Protein AF-A0A350CFJ7-F1 (afdb_monomer)

Radius of gyration: 23.74 Å; Cα contacts (8 Å, |Δi|>4): 50; chains: 1; bounding box: 62×41×51 Å

Nearest PDB structures (foldseek):
  2ect-assembly1_A  TM=4.032E-01  e=6.863E-01  Mus musculus
  5lg7-assembly1_A  TM=3.184E-01  e=4.888E+00  Homo sapiens

Sequence (81 aa):
MVSGKEFGSGKTSQQGKRNANCSFCRKNYREVGPLVEGPEDVYICGECIELCQSILDQERRRRGASKKLFNRVPTPREIVR

pLDDT: mean 77.92, std 18.27, range [35.88, 96.62]

Secondary structure (DSSP, 8-state):
--------------TT----B-TTT--BHHHH--EEE-GGG-EEEHHHHHHHHHHHHHHHHHH-S---S-SSPPPHHHH--

Solvent-accessible surface area (backbone atoms only — not comparable to full-atom values): 5497 Å² total; per-residue (Å²): 141,81,79,87,80,84,86,75,88,81,87,79,94,74,87,88,67,76,82,64,34,20,74,83,80,63,48,41,46,89,79,64,43,70,64,50,80,50,79,92,88,38,33,43,33,57,71,58,52,54,52,52,50,51,53,53,51,52,49,47,61,74,68,39,77,77,71,68,91,52,97,64,82,75,53,75,78,71,71,77,110

Mean predicted aligned error: 13.83 Å

Structure (mmCIF, N/CA/C/O backbone):
data_AF-A0A350CFJ7-F1
#
_entry.id   AF-A0A350CFJ7-F1
#
loop_
_atom_site.group_PDB
_atom_site.id
_atom_site.type_symbol
_atom_site.label_atom_id
_atom_site.label_alt_id
_atom_site.label_comp_id
_atom_site.label_asym_id
_atom_site.label_entity_id
_atom_site.label_seq_id
_atom_site.pdbx_PDB_ins_code
_atom_site.Cartn_x
_atom_site.Cartn_y
_atom_site.Cartn_z
_atom_site.occupancy
_atom_site.B_iso_or_equiv
_atom_site.auth_seq_id
_atom_site.auth_comp_id
_atom_site.auth_asym_id
_atom_site.auth_atom_id
_atom_site.pdbx_PDB_model_num
ATOM 1 N N . MET A 1 1 ? 15.890 34.535 -9.554 1.00 46.31 1 MET A N 1
ATOM 2 C CA . MET A 1 1 ? 15.674 33.117 -9.200 1.00 46.31 1 MET A CA 1
ATOM 3 C C . MET A 1 1 ? 15.135 32.425 -10.440 1.00 46.31 1 MET A C 1
ATOM 5 O O . MET A 1 1 ? 13.975 32.625 -10.762 1.00 46.31 1 MET A O 1
ATOM 9 N N . VAL A 1 2 ? 15.984 31.731 -11.202 1.00 39.34 2 VAL A N 1
ATOM 10 C CA . VAL A 1 2 ? 15.557 30.985 -12.395 1.00 39.34 2 VAL A CA 1
ATOM 11 C C . VAL A 1 2 ? 16.211 29.604 -12.390 1.00 39.34 2 VAL A C 1
ATOM 13 O O . VAL A 1 2 ? 17.430 29.488 -12.350 1.00 39.34 2 VAL A O 1
ATOM 16 N N . SER A 1 3 ? 15.325 28.610 -12.354 1.00 47.69 3 SER A N 1
ATOM 17 C CA . SER A 1 3 ? 15.419 27.228 -12.826 1.00 47.69 3 SER A CA 1
ATOM 18 C C . SER A 1 3 ? 16.631 26.379 -12.430 1.00 47.69 3 SER A C 1
ATOM 20 O O . SER A 1 3 ? 17.730 26.507 -12.966 1.00 47.69 3 SER A O 1
ATOM 22 N N . GLY A 1 4 ? 16.353 25.423 -11.535 1.00 48.69 4 GLY A N 1
ATOM 23 C CA . GLY A 1 4 ? 17.201 24.277 -11.231 1.00 48.69 4 GLY A CA 1
ATOM 24 C C . GLY A 1 4 ? 17.526 23.470 -12.488 1.00 48.69 4 GLY A C 1
ATOM 25 O O . GLY A 1 4 ? 16.679 23.221 -13.344 1.00 48.69 4 GLY A O 1
ATOM 26 N N . LYS A 1 5 ? 18.806 23.134 -12.604 1.00 49.78 5 LYS A N 1
ATOM 27 C CA . LYS A 1 5 ? 19.450 22.506 -13.749 1.00 49.78 5 LYS A CA 1
ATOM 28 C C . LYS A 1 5 ? 19.292 20.989 -13.625 1.00 49.78 5 LYS A C 1
ATOM 30 O O . LYS A 1 5 ? 20.046 20.359 -12.892 1.00 49.78 5 LYS A O 1
ATOM 35 N N . GLU A 1 6 ? 18.313 20.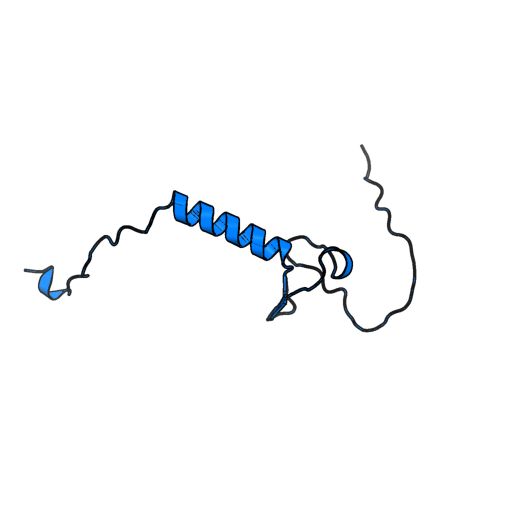426 -14.327 1.00 54.34 6 GLU A N 1
ATOM 36 C CA . GLU A 1 6 ? 18.140 18.976 -14.456 1.00 54.34 6 GLU A CA 1
ATOM 37 C C . GLU A 1 6 ? 19.342 18.381 -15.208 1.00 54.34 6 GLU A C 1
ATOM 39 O O . GLU A 1 6 ? 19.645 18.761 -16.343 1.00 54.34 6 GLU A O 1
ATOM 44 N N . PHE A 1 7 ? 20.055 17.462 -14.558 1.00 44.94 7 PHE A N 1
ATOM 45 C CA . PHE A 1 7 ? 21.181 16.733 -15.133 1.00 44.94 7 PHE A CA 1
ATOM 46 C C . PHE A 1 7 ? 20.668 15.391 -15.669 1.00 44.94 7 PHE A C 1
ATOM 48 O O . PHE A 1 7 ? 20.400 14.472 -14.902 1.00 44.94 7 PHE A O 1
ATOM 55 N N . GLY A 1 8 ? 20.513 15.275 -16.989 1.00 42.38 8 GLY A N 1
ATOM 56 C CA . GLY A 1 8 ? 20.069 14.047 -17.653 1.00 42.38 8 GLY A CA 1
ATOM 57 C C . GLY A 1 8 ? 20.944 13.715 -18.856 1.00 42.38 8 GLY A C 1
ATOM 58 O O . GLY A 1 8 ? 20.658 14.138 -19.973 1.00 42.38 8 GLY A O 1
ATOM 59 N N . SER A 1 9 ? 22.029 12.976 -18.610 1.00 40.62 9 SER A N 1
ATOM 60 C CA . SER A 1 9 ? 22.943 12.441 -19.625 1.00 40.62 9 SER A CA 1
ATOM 61 C C . SER A 1 9 ? 22.228 11.535 -20.634 1.00 40.62 9 SER A C 1
ATOM 63 O O . SER A 1 9 ? 21.358 10.740 -20.283 1.00 40.62 9 SER A O 1
ATOM 65 N N . GLY A 1 10 ? 22.617 11.661 -21.903 1.00 40.62 10 GLY A N 1
ATOM 66 C CA . GLY A 1 10 ? 21.966 11.018 -23.040 1.00 40.62 10 GLY A CA 1
ATOM 67 C C . GLY A 1 10 ? 22.291 9.536 -23.298 1.00 40.62 10 GLY A C 1
ATOM 68 O O . GLY A 1 10 ? 23.304 9.005 -22.859 1.00 40.62 10 GLY A O 1
ATOM 69 N N . LYS A 1 11 ? 21.406 8.964 -24.133 1.00 50.41 11 LYS A N 1
ATOM 70 C CA . LYS A 1 11 ? 21.532 7.867 -25.121 1.00 50.41 11 LYS A CA 1
ATOM 71 C C . LYS A 1 11 ? 22.028 6.479 -24.666 1.00 50.41 11 LYS A C 1
ATOM 73 O O . LYS A 1 11 ? 23.222 6.255 -24.543 1.00 50.41 11 LYS A O 1
ATOM 78 N N . THR A 1 12 ? 21.124 5.488 -24.689 1.00 35.88 12 THR A N 1
ATOM 79 C CA . THR A 1 12 ? 21.283 4.291 -25.547 1.00 35.88 12 THR A CA 1
ATOM 80 C C . THR A 1 12 ? 19.956 3.551 -25.744 1.00 35.88 12 THR A C 1
ATOM 82 O O . THR A 1 12 ? 19.117 3.505 -24.846 1.00 35.88 12 THR A O 1
ATOM 85 N N . SER A 1 13 ? 19.779 2.988 -26.938 1.00 49.28 13 SER A N 1
ATOM 86 C CA . SER A 1 13 ? 18.666 2.136 -27.352 1.00 49.28 13 SER A CA 1
ATOM 87 C C . SER A 1 13 ? 18.414 0.981 -26.380 1.00 49.28 13 SER A C 1
ATOM 89 O O . SER A 1 13 ? 19.276 0.125 -26.208 1.00 49.28 13 SER A O 1
ATOM 91 N N . GLN A 1 14 ? 17.206 0.897 -25.823 1.00 55.06 14 GLN A N 1
ATOM 92 C CA . GLN A 1 14 ? 16.571 -0.384 -25.507 1.00 55.06 14 GLN A CA 1
ATOM 93 C C . GLN A 1 14 ? 15.050 -0.228 -25.563 1.00 55.06 14 GLN A C 1
ATOM 95 O O . GLN A 1 14 ? 14.381 0.314 -24.689 1.00 55.06 14 GLN A O 1
ATOM 100 N N . GLN A 1 15 ? 14.554 -0.658 -26.709 1.00 49.97 15 GLN A N 1
ATOM 101 C CA . GLN A 1 15 ? 13.181 -0.715 -27.161 1.00 49.97 15 GLN A CA 1
ATOM 102 C C . GLN A 1 15 ? 12.381 -1.674 -26.256 1.00 49.97 15 GLN A C 1
ATOM 104 O O . GLN A 1 15 ? 12.805 -2.804 -26.028 1.00 49.97 15 GLN A O 1
ATOM 109 N N . GLY A 1 16 ? 11.223 -1.239 -25.746 1.00 45.38 16 GLY A N 1
ATOM 110 C CA . GLY A 1 16 ? 10.137 -2.157 -25.364 1.00 45.38 16 GLY A CA 1
ATOM 111 C C . GLY A 1 16 ? 9.868 -2.429 -23.879 1.00 45.38 16 GLY A C 1
ATOM 112 O O . GLY A 1 16 ? 8.864 -3.068 -23.583 1.00 45.38 16 GLY A O 1
ATOM 113 N N . LYS A 1 17 ? 10.658 -1.915 -22.929 1.00 53.78 17 LYS A N 1
ATOM 114 C CA . LYS A 1 17 ? 10.262 -1.880 -21.506 1.00 53.78 17 LYS A CA 1
ATOM 115 C C . LYS A 1 17 ? 10.117 -0.434 -21.067 1.00 53.78 17 LYS A C 1
ATOM 117 O O . LYS A 1 17 ? 11.021 0.133 -20.466 1.00 53.78 17 LYS A O 1
ATOM 122 N N . ARG A 1 18 ? 8.976 0.155 -21.442 1.00 56.91 18 ARG A N 1
ATOM 123 C CA . ARG A 1 18 ? 8.380 1.345 -20.816 1.00 56.91 18 ARG A CA 1
ATOM 124 C C . ARG A 1 18 ? 8.850 1.441 -19.364 1.00 56.91 18 ARG A C 1
ATOM 126 O O . ARG A 1 18 ? 8.634 0.507 -18.602 1.00 56.91 18 ARG A O 1
ATOM 133 N N . ASN A 1 19 ? 9.586 2.500 -19.048 1.00 65.56 19 ASN A N 1
ATOM 134 C CA . ASN A 1 19 ? 10.279 2.699 -17.781 1.00 65.56 19 ASN A CA 1
ATOM 135 C C . ASN A 1 19 ? 9.313 2.489 -16.602 1.00 65.56 19 ASN A C 1
ATOM 137 O O . ASN A 1 19 ? 8.621 3.426 -16.214 1.00 65.56 19 ASN A O 1
ATOM 141 N N . ALA A 1 20 ? 9.252 1.270 -16.057 1.00 77.06 20 ALA A N 1
ATOM 142 C CA . ALA A 1 20 ? 8.429 0.957 -14.900 1.00 77.06 20 ALA A CA 1
ATOM 143 C C . ALA A 1 20 ? 9.010 1.729 -13.715 1.00 77.06 20 ALA A C 1
ATOM 145 O O . ALA A 1 20 ? 10.114 1.449 -13.233 1.00 77.06 20 ALA A O 1
ATOM 146 N N . ASN A 1 21 ? 8.301 2.780 -13.330 1.00 88.94 21 ASN A N 1
ATOM 147 C CA . ASN A 1 21 ? 8.648 3.670 -12.244 1.00 88.94 21 ASN A CA 1
ATOM 148 C C . ASN A 1 21 ? 7.615 3.508 -11.135 1.00 88.94 21 ASN A C 1
ATOM 150 O O . ASN A 1 21 ? 6.421 3.374 -11.388 1.00 88.94 21 ASN A O 1
ATOM 154 N N . CYS A 1 22 ? 8.080 3.506 -9.889 1.00 91.38 22 CYS A N 1
ATOM 155 C CA . CYS A 1 22 ? 7.183 3.435 -8.745 1.00 91.38 22 CYS A CA 1
ATOM 156 C C . CYS A 1 22 ? 6.257 4.659 -8.752 1.00 91.38 22 CYS A C 1
ATOM 158 O O . CYS A 1 22 ? 6.726 5.799 -8.780 1.00 91.38 22 CYS A O 1
ATOM 160 N N . SER A 1 23 ? 4.946 4.448 -8.678 1.00 91.44 23 SER A N 1
ATOM 161 C CA . SER A 1 23 ? 3.962 5.533 -8.707 1.00 91.44 23 SER A CA 1
ATOM 162 C C . SER A 1 23 ? 4.050 6.455 -7.478 1.00 91.44 23 SER A C 1
ATOM 164 O O . SER A 1 23 ? 3.615 7.603 -7.552 1.00 91.44 23 SER A O 1
ATOM 166 N N . PHE A 1 24 ? 4.663 5.990 -6.380 1.00 92.44 24 PHE A N 1
ATOM 167 C CA . PHE A 1 24 ? 4.803 6.725 -5.118 1.00 92.44 24 PHE A CA 1
ATOM 168 C C . PHE A 1 24 ? 6.089 7.554 -5.048 1.00 92.44 24 PHE A C 1
ATOM 170 O O . PHE A 1 24 ? 6.031 8.762 -4.840 1.00 92.44 24 PHE A O 1
ATOM 177 N N . CYS A 1 25 ? 7.255 6.929 -5.238 1.00 93.12 25 CYS A N 1
ATOM 178 C CA . CYS A 1 25 ? 8.550 7.613 -5.128 1.00 93.12 25 CYS A CA 1
ATOM 179 C C . CYS A 1 25 ? 9.132 8.074 -6.469 1.00 93.12 25 CYS A C 1
ATOM 181 O O . CYS A 1 25 ? 10.165 8.735 -6.478 1.00 93.12 25 CYS A O 1
ATOM 183 N N . ARG A 1 26 ? 8.502 7.711 -7.598 1.00 89.94 26 ARG A N 1
ATOM 184 C CA . ARG A 1 26 ? 8.930 8.020 -8.979 1.00 89.94 26 ARG A CA 1
ATOM 185 C C . ARG A 1 26 ? 10.307 7.481 -9.387 1.00 89.94 26 ARG A C 1
ATOM 187 O O . ARG A 1 26 ? 10.730 7.721 -10.514 1.00 89.94 26 ARG A O 1
ATOM 194 N N . LYS A 1 27 ? 10.961 6.697 -8.527 1.00 89.62 27 LYS A N 1
ATOM 195 C CA . LYS A 1 27 ? 12.225 6.010 -8.816 1.00 89.62 27 LYS A CA 1
ATOM 196 C C . LYS A 1 27 ? 12.017 4.844 -9.786 1.00 89.62 27 LYS A C 1
ATOM 198 O O . LYS A 1 27 ? 10.951 4.219 -9.814 1.00 89.62 27 LYS A O 1
ATOM 203 N N . ASN A 1 28 ? 13.045 4.542 -10.572 1.00 88.50 28 ASN A N 1
ATOM 204 C CA . ASN A 1 28 ? 13.030 3.451 -11.548 1.00 88.50 28 ASN A CA 1
ATOM 205 C C . ASN A 1 28 ? 13.544 2.122 -10.956 1.00 88.50 28 ASN A C 1
ATOM 207 O O . ASN A 1 28 ? 14.214 2.116 -9.927 1.00 88.50 28 ASN A O 1
ATOM 211 N N . TYR A 1 29 ? 13.288 1.001 -11.642 1.00 84.56 29 TYR A N 1
ATOM 212 C CA . TYR A 1 29 ? 13.709 -0.349 -11.220 1.00 84.56 29 TYR A CA 1
ATOM 213 C C . TYR A 1 29 ? 15.191 -0.467 -10.805 1.00 84.56 29 TYR A C 1
ATOM 215 O O . TYR A 1 29 ? 15.519 -1.235 -9.909 1.00 84.56 29 TYR A O 1
ATOM 223 N N . A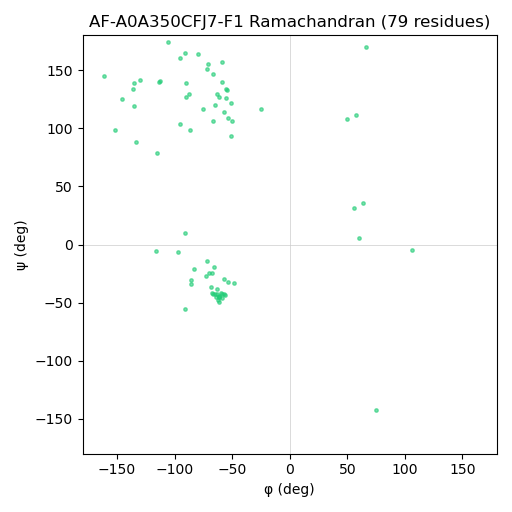RG A 1 30 ? 16.119 0.286 -11.414 1.00 86.50 30 ARG A N 1
ATOM 224 C CA . ARG A 1 30 ? 17.545 0.220 -11.036 1.00 86.50 30 ARG A CA 1
ATOM 225 C C . ARG A 1 30 ? 17.840 0.877 -9.689 1.00 86.50 30 ARG A C 1
ATOM 227 O O . ARG A 1 30 ? 18.818 0.508 -9.054 1.00 86.50 30 ARG A O 1
ATOM 234 N N . GLU A 1 31 ? 17.033 1.848 -9.278 1.00 86.44 31 GLU A N 1
ATOM 235 C CA . GLU A 1 31 ? 17.242 2.609 -8.042 1.00 86.44 31 GLU A CA 1
ATOM 236 C C . GLU A 1 31 ? 16.639 1.916 -6.818 1.00 86.44 31 GLU A C 1
ATOM 238 O O . GLU A 1 31 ? 17.183 2.024 -5.725 1.00 86.44 31 GLU A O 1
ATOM 243 N N . VAL A 1 32 ? 15.508 1.226 -6.994 1.00 86.94 32 VAL A N 1
ATOM 244 C CA . VAL A 1 32 ? 14.740 0.606 -5.894 1.00 86.94 32 VAL A CA 1
ATOM 245 C C . VAL A 1 32 ? 14.670 -0.915 -5.974 1.00 86.94 32 VAL A C 1
ATOM 247 O O . VAL A 1 32 ? 14.145 -1.552 -5.065 1.00 86.94 32 VAL A O 1
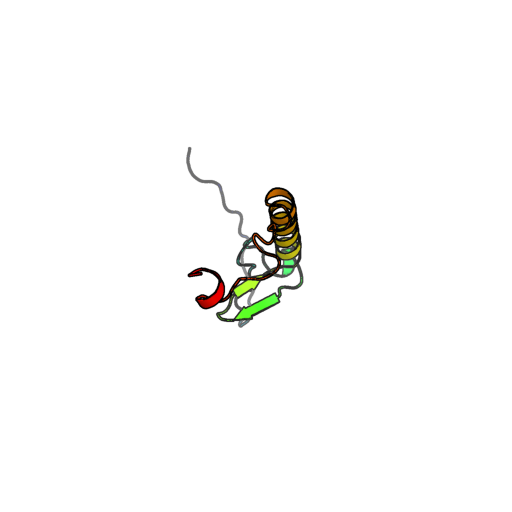ATOM 250 N N . GLY A 1 33 ? 15.197 -1.502 -7.049 1.00 85.94 33 GLY A N 1
ATOM 251 C CA . GLY A 1 33 ? 15.151 -2.935 -7.282 1.00 85.94 33 GLY A CA 1
ATOM 252 C C . GLY A 1 33 ? 13.758 -3.413 -7.715 1.00 85.94 33 GLY A C 1
ATOM 253 O O . GLY A 1 33 ? 13.088 -2.729 -8.496 1.00 85.94 33 GLY A O 1
ATOM 254 N N . PRO A 1 34 ? 13.322 -4.597 -7.245 1.00 85.62 34 PRO A N 1
ATOM 255 C CA . PRO A 1 34 ? 12.055 -5.202 -7.633 1.00 85.62 34 PRO A CA 1
ATOM 256 C C . PRO A 1 34 ? 10.850 -4.279 -7.419 1.00 85.62 34 PRO A C 1
ATOM 258 O O . PRO A 1 34 ? 10.673 -3.679 -6.357 1.00 85.62 34 PRO A O 1
ATOM 261 N N . LEU A 1 35 ? 10.000 -4.206 -8.440 1.00 90.00 35 LEU A N 1
ATOM 262 C CA . LEU A 1 35 ? 8.726 -3.495 -8.421 1.00 90.00 35 LEU A CA 1
ATOM 263 C C . LEU A 1 35 ? 7.596 -4.522 -8.504 1.00 90.00 35 LEU A C 1
ATOM 265 O O . LEU A 1 35 ? 7.697 -5.496 -9.247 1.00 90.00 35 LEU A O 1
ATOM 269 N N . VAL A 1 36 ? 6.525 -4.291 -7.752 1.00 90.81 36 VAL A N 1
ATOM 270 C CA . VAL A 1 36 ? 5.284 -5.065 -7.833 1.00 90.81 36 VAL A CA 1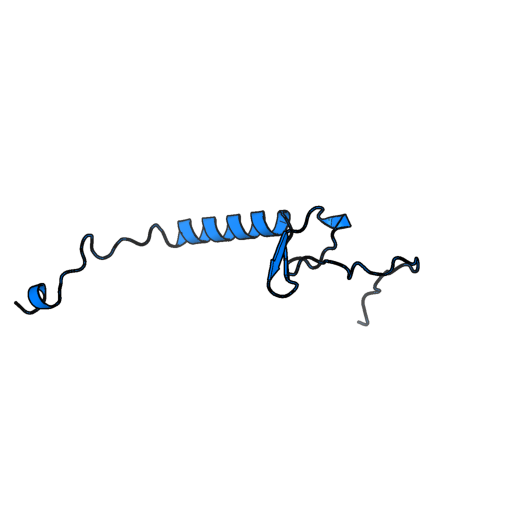
ATOM 271 C C . VAL A 1 36 ? 4.373 -4.400 -8.860 1.00 90.81 36 VAL A C 1
ATOM 273 O O . VAL A 1 36 ? 4.122 -3.196 -8.766 1.00 90.81 36 VAL A O 1
ATOM 276 N N . GLU A 1 37 ? 3.895 -5.180 -9.830 1.00 90.50 37 GLU A N 1
ATOM 277 C CA . GLU A 1 37 ? 2.956 -4.735 -10.865 1.00 90.50 37 GLU A CA 1
ATOM 278 C C . GLU A 1 37 ? 1.513 -4.885 -10.365 1.00 90.50 37 GLU A C 1
ATOM 280 O O . GLU A 1 37 ? 1.120 -5.939 -9.860 1.00 90.50 37 GLU A O 1
ATOM 285 N N . GLY A 1 38 ? 0.728 -3.818 -10.486 1.00 88.00 38 GLY A N 1
ATOM 286 C CA . GLY A 1 38 ? -0.700 -3.793 -10.197 1.00 88.00 38 GLY A CA 1
ATOM 287 C C . GLY A 1 38 ? -1.552 -3.759 -11.470 1.00 88.00 38 GLY A C 1
ATOM 288 O O . GLY A 1 38 ? -1.025 -3.623 -12.578 1.00 88.00 38 GLY A O 1
ATOM 289 N N . PRO A 1 39 ? -2.886 -3.854 -11.333 1.00 90.12 39 PRO A N 1
ATOM 290 C CA . PRO A 1 39 ? -3.788 -3.538 -12.435 1.00 90.12 39 PRO A CA 1
ATOM 291 C C . PRO A 1 39 ? -3.577 -2.085 -12.899 1.00 90.12 39 PRO A C 1
ATOM 293 O O . PRO A 1 39 ? -3.094 -1.247 -12.140 1.00 90.12 39 PRO A O 1
ATOM 296 N N . GLU A 1 40 ? -3.950 -1.793 -14.146 1.00 87.75 40 GLU A N 1
ATOM 297 C CA . GLU A 1 40 ? -3.903 -0.434 -14.721 1.00 87.75 40 GLU A CA 1
ATOM 298 C C . GLU A 1 40 ? -2.494 0.189 -14.842 1.00 87.75 40 GLU A C 1
ATOM 300 O O . GLU A 1 40 ? -2.328 1.394 -14.673 1.00 87.75 40 GLU A O 1
ATOM 305 N N . ASP A 1 41 ? -1.466 -0.616 -15.149 1.00 83.19 41 ASP A N 1
ATOM 306 C CA . ASP A 1 41 ? -0.073 -0.154 -15.325 1.00 83.19 41 ASP A CA 1
ATOM 307 C C . ASP A 1 41 ? 0.485 0.613 -14.093 1.00 83.19 41 ASP A C 1
ATOM 309 O O . ASP A 1 41 ? 1.324 1.511 -14.220 1.00 83.19 41 ASP A O 1
ATOM 313 N N . VAL A 1 42 ? 0.036 0.259 -12.882 1.00 89.69 42 VAL A N 1
ATOM 314 C CA . VAL A 1 42 ? 0.529 0.822 -11.611 1.00 89.69 42 VAL A CA 1
ATOM 315 C C . VAL A 1 42 ? 1.697 -0.009 -11.072 1.00 89.69 42 VAL A C 1
ATOM 317 O O . VAL A 1 42 ? 1.645 -1.236 -11.083 1.00 89.69 42 VAL A O 1
ATOM 320 N N . TYR A 1 43 ? 2.732 0.649 -10.536 1.00 91.38 43 TYR A N 1
ATOM 321 C CA . TYR A 1 43 ? 3.909 -0.021 -9.968 1.00 91.38 43 TYR A CA 1
ATOM 322 C C . TYR A 1 43 ? 4.243 0.515 -8.574 1.00 91.38 43 TYR A C 1
ATOM 324 O O . TYR A 1 43 ? 4.184 1.722 -8.326 1.00 91.38 43 TYR A O 1
ATOM 332 N N . ILE A 1 44 ? 4.668 -0.364 -7.666 1.00 93.56 44 ILE A N 1
ATOM 333 C CA . ILE A 1 44 ? 5.102 0.008 -6.310 1.00 93.56 44 ILE A CA 1
ATOM 334 C C . ILE A 1 44 ? 6.397 -0.721 -5.922 1.00 93.56 44 ILE A C 1
ATOM 336 O O . ILE A 1 44 ? 6.564 -1.898 -6.228 1.00 93.56 44 ILE A O 1
ATOM 340 N N . CYS A 1 45 ? 7.336 -0.030 -5.268 1.00 94.62 45 CYS A N 1
ATOM 341 C CA . CYS A 1 45 ? 8.586 -0.62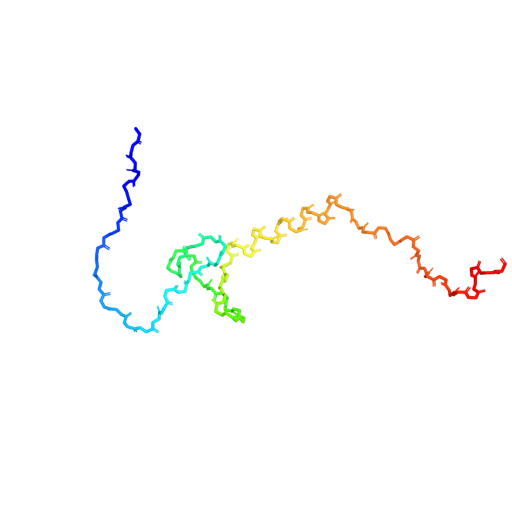9 -4.781 1.00 94.62 45 CYS A CA 1
ATOM 342 C C . CYS A 1 45 ? 8.498 -1.069 -3.312 1.00 94.62 45 CYS A C 1
ATOM 344 O O . CYS A 1 45 ? 7.666 -0.562 -2.558 1.00 94.62 45 CYS A O 1
ATOM 346 N N . GLY A 1 46 ? 9.404 -1.962 -2.896 1.00 92.88 46 GLY A N 1
ATOM 347 C CA . GLY A 1 46 ? 9.474 -2.473 -1.518 1.00 92.88 46 GLY A CA 1
ATOM 348 C C . GLY A 1 46 ? 9.626 -1.381 -0.453 1.00 92.88 46 GLY A C 1
ATOM 349 O O . GLY A 1 46 ? 8.887 -1.380 0.524 1.00 92.88 46 GLY A O 1
ATOM 350 N N . GLU A 1 47 ? 10.489 -0.387 -0.690 1.00 94.19 47 GLU A N 1
ATOM 351 C CA . GLU A 1 47 ? 10.691 0.754 0.224 1.00 94.19 47 GLU A CA 1
ATOM 352 C C . GLU A 1 47 ? 9.377 1.519 0.481 1.00 94.19 47 GLU A C 1
ATOM 354 O O . GLU A 1 47 ? 9.048 1.861 1.618 1.00 94.19 47 GLU A O 1
ATOM 359 N N . CYS A 1 48 ? 8.582 1.754 -0.570 1.00 95.38 48 CYS A N 1
ATOM 360 C CA . CYS A 1 48 ? 7.282 2.408 -0.428 1.00 95.38 48 CYS A CA 1
ATOM 361 C C . CYS A 1 48 ? 6.270 1.527 0.309 1.00 95.38 48 CYS A C 1
ATOM 363 O O . CYS A 1 48 ? 5.486 2.061 1.089 1.00 95.38 48 CYS A O 1
ATOM 365 N N . ILE A 1 49 ? 6.290 0.205 0.104 1.00 94.81 49 ILE A N 1
ATOM 366 C CA . ILE A 1 49 ? 5.422 -0.733 0.834 1.00 94.81 49 ILE A CA 1
ATOM 367 C C . ILE A 1 49 ? 5.714 -0.663 2.335 1.00 94.81 49 ILE A C 1
ATOM 369 O O . ILE A 1 49 ? 4.789 -0.490 3.128 1.00 94.81 49 ILE A O 1
ATOM 373 N N . GLU A 1 50 ? 6.985 -0.740 2.725 1.00 95.31 50 GLU A N 1
ATOM 374 C CA . GLU A 1 50 ? 7.404 -0.681 4.129 1.00 95.31 50 GLU A CA 1
ATOM 375 C C . GLU A 1 50 ? 7.022 0.652 4.782 1.00 95.31 50 GLU A C 1
ATOM 377 O O . GLU A 1 50 ? 6.467 0.679 5.886 1.00 95.31 50 GLU A O 1
ATOM 382 N N . LEU A 1 51 ? 7.245 1.767 4.078 1.00 95.44 51 LEU A N 1
ATOM 383 C CA . LEU A 1 51 ? 6.854 3.090 4.555 1.00 95.44 51 LEU A CA 1
ATOM 384 C C . LEU A 1 51 ? 5.334 3.198 4.730 1.00 95.44 51 LEU A C 1
ATOM 386 O O . LEU A 1 51 ? 4.863 3.641 5.780 1.00 95.44 51 LEU A O 1
ATOM 390 N N . CYS A 1 52 ? 4.558 2.766 3.733 1.00 95.75 52 CYS A N 1
ATOM 391 C CA . CYS A 1 52 ? 3.101 2.747 3.814 1.00 95.75 52 CYS A CA 1
ATOM 392 C C . CYS A 1 52 ? 2.618 1.882 4.985 1.00 95.75 52 CYS A C 1
ATOM 394 O O . CYS A 1 52 ? 1.724 2.297 5.723 1.00 95.75 52 CYS A O 1
ATOM 396 N N . GLN A 1 53 ? 3.226 0.715 5.200 1.00 96.00 53 GLN A N 1
ATOM 397 C CA . GLN A 1 53 ? 2.868 -0.177 6.299 1.00 96.00 53 GLN A CA 1
ATOM 398 C C . GLN A 1 53 ? 3.154 0.451 7.669 1.00 96.00 53 GLN A C 1
ATOM 400 O O . GLN A 1 53 ? 2.297 0.397 8.551 1.00 96.00 53 GLN A O 1
ATOM 405 N N . SER A 1 54 ? 4.298 1.122 7.827 1.00 96.62 54 SER A N 1
ATOM 406 C CA . SER A 1 54 ? 4.641 1.858 9.050 1.00 96.62 54 SER A CA 1
ATOM 407 C C . SER A 1 54 ? 3.617 2.953 9.369 1.00 96.62 54 SER A C 1
ATOM 409 O O . SER A 1 54 ? 3.123 3.036 10.497 1.00 96.62 54 SER A O 1
ATOM 411 N N . ILE A 1 55 ? 3.218 3.740 8.364 1.00 95.75 55 ILE A N 1
ATOM 412 C CA . ILE A 1 55 ? 2.198 4.788 8.517 1.00 95.75 55 ILE A CA 1
ATOM 413 C C . ILE A 1 55 ? 0.854 4.179 8.945 1.00 95.75 55 ILE A C 1
ATOM 415 O O . ILE A 1 55 ? 0.217 4.671 9.879 1.00 95.75 55 ILE A O 1
ATOM 419 N N . LEU A 1 56 ? 0.429 3.082 8.310 1.00 93.94 56 LEU A N 1
ATOM 420 C CA . LEU A 1 56 ? -0.815 2.388 8.662 1.00 93.94 56 LEU A CA 1
ATOM 421 C C . LEU A 1 56 ? -0.781 1.815 10.084 1.00 93.94 56 LEU A C 1
ATOM 423 O O . LEU A 1 56 ? -1.787 1.858 10.794 1.00 93.94 56 LEU A O 1
ATOM 427 N N . ASP A 1 57 ? 0.357 1.287 10.524 1.00 93.25 57 ASP A N 1
ATOM 428 C CA . ASP A 1 57 ? 0.530 0.782 11.886 1.00 93.25 57 ASP A CA 1
ATOM 429 C C . ASP A 1 57 ? 0.495 1.901 12.923 1.00 93.25 57 ASP A C 1
ATOM 431 O O . ASP A 1 57 ? -0.141 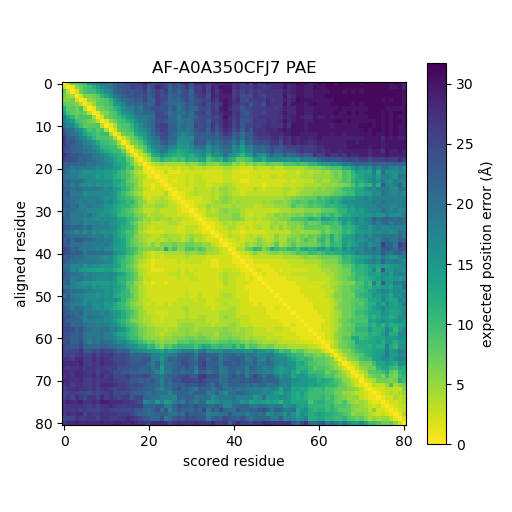1.752 13.970 1.00 93.25 57 ASP A O 1
ATOM 435 N N . GLN A 1 58 ? 1.135 3.033 12.634 1.00 93.44 58 GLN A N 1
ATOM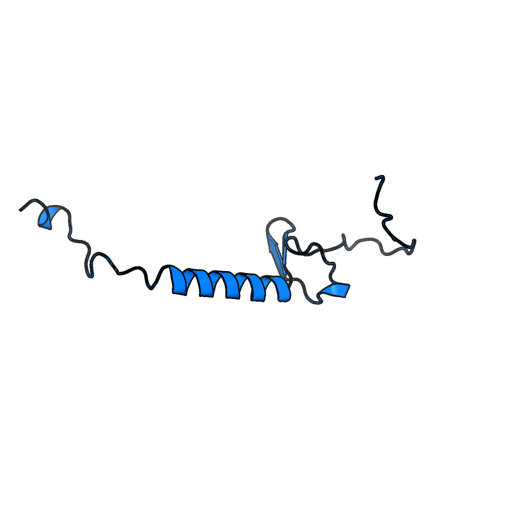 436 C CA . GLN A 1 58 ? 1.069 4.222 13.479 1.00 93.44 58 GLN A CA 1
ATOM 437 C C . GLN A 1 58 ? -0.368 4.740 13.592 1.00 93.44 58 GLN A C 1
ATOM 439 O O . GLN A 1 58 ? -0.833 5.004 14.702 1.00 93.44 58 GLN A O 1
ATOM 444 N N . GLU A 1 59 ? -1.099 4.815 12.477 1.00 92.06 59 GLU A N 1
ATOM 445 C CA . GLU A 1 59 ? -2.510 5.210 12.464 1.00 92.06 59 GLU A CA 1
ATOM 446 C C . GLU A 1 59 ? -3.395 4.231 13.244 1.00 92.06 59 GLU A C 1
ATOM 448 O O . GLU A 1 59 ? -4.231 4.659 14.041 1.00 92.06 59 GLU A O 1
ATOM 453 N N . ARG A 1 60 ? -3.186 2.916 13.095 1.00 88.56 60 ARG A N 1
ATOM 454 C CA . ARG A 1 60 ? -3.907 1.897 13.878 1.00 88.56 60 ARG A CA 1
ATOM 455 C C . ARG A 1 60 ? -3.669 2.047 15.378 1.00 88.56 60 ARG A C 1
ATOM 457 O O . ARG A 1 60 ? -4.612 1.937 16.158 1.00 88.56 60 ARG A O 1
ATOM 464 N N . ARG A 1 61 ? -2.432 2.331 15.794 1.00 88.06 61 ARG A N 1
ATOM 465 C CA . ARG A 1 61 ? -2.102 2.581 17.208 1.00 88.06 61 ARG A CA 1
ATOM 466 C C . ARG A 1 61 ? -2.747 3.871 17.717 1.00 88.06 61 ARG A C 1
ATOM 468 O O . ARG A 1 61 ? -3.304 3.861 18.809 1.00 88.06 61 ARG A O 1
ATOM 475 N N . ARG A 1 62 ? -2.717 4.953 16.926 1.00 87.50 62 ARG A N 1
ATOM 476 C CA . ARG A 1 62 ? -3.320 6.254 17.279 1.00 87.50 62 ARG A CA 1
ATOM 477 C C . ARG A 1 62 ? -4.835 6.184 17.425 1.00 87.50 62 ARG A C 1
ATOM 479 O O . ARG A 1 62 ? -5.377 6.721 18.384 1.00 87.50 62 ARG A O 1
ATOM 486 N N . ARG A 1 63 ? -5.519 5.517 16.492 1.00 83.75 63 ARG A N 1
ATOM 487 C CA . ARG A 1 63 ? -6.980 5.333 16.528 1.00 83.75 63 ARG A CA 1
ATOM 488 C C . ARG A 1 63 ? -7.421 4.350 17.619 1.00 83.75 63 ARG A C 1
ATOM 490 O O . ARG A 1 63 ? -8.603 4.306 17.955 1.00 83.75 63 ARG A O 1
ATOM 497 N N . GLY A 1 64 ? -6.480 3.584 18.178 1.00 70.12 64 GLY A N 1
ATOM 498 C CA . GLY A 1 64 ? -6.759 2.439 19.034 1.00 70.12 64 GLY A CA 1
ATOM 499 C C . GLY A 1 64 ? -7.433 1.307 18.256 1.00 70.12 64 GLY A C 1
ATOM 500 O O . GLY A 1 64 ? -7.876 1.470 17.116 1.00 70.12 64 GLY A O 1
ATOM 501 N N . ALA A 1 65 ? -7.555 0.131 18.877 1.00 70.06 65 ALA A N 1
ATOM 502 C CA . ALA A 1 65 ? -8.531 -0.839 18.394 1.00 70.06 65 ALA A CA 1
ATOM 503 C C . ALA A 1 65 ? -9.890 -0.130 18.386 1.00 70.06 65 ALA A C 1
ATOM 505 O O . ALA A 1 65 ? -10.267 0.436 19.414 1.00 70.06 65 ALA A O 1
ATOM 506 N N . SER A 1 66 ? -10.602 -0.131 17.249 1.00 68.56 66 SER A N 1
ATOM 507 C CA . SER A 1 66 ? -11.997 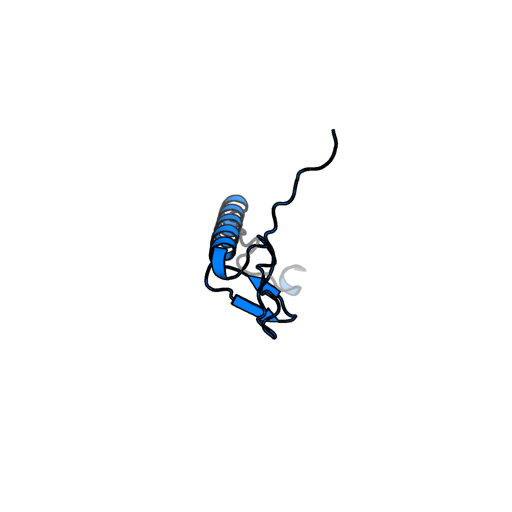0.315 17.225 1.00 68.56 66 SER A CA 1
ATOM 508 C C . SER A 1 66 ? -12.701 -0.430 18.347 1.00 68.56 66 SER A C 1
ATOM 510 O O . SER A 1 66 ? -12.882 -1.647 18.257 1.00 68.56 66 SER A O 1
ATOM 512 N N . LYS A 1 67 ? -13.012 0.272 19.445 1.00 65.50 67 LYS A N 1
ATOM 513 C CA . LYS A 1 67 ? -13.804 -0.309 20.520 1.00 65.50 67 LYS A CA 1
ATOM 514 C C . LYS A 1 67 ? -15.077 -0.744 19.828 1.00 65.50 67 LYS A C 1
ATOM 516 O O . LYS A 1 67 ? -15.789 0.100 19.286 1.00 65.50 67 LYS A O 1
ATOM 521 N N . LYS A 1 68 ? -15.315 -2.055 19.764 1.00 71.88 68 LYS A N 1
ATOM 522 C CA . LYS A 1 68 ? -16.605 -2.557 19.314 1.00 71.88 68 LYS A CA 1
ATOM 523 C C . LYS A 1 68 ? -17.625 -1.861 20.207 1.00 71.88 68 LYS A C 1
ATOM 525 O O . LYS A 1 68 ? -17.645 -2.116 21.406 1.00 71.88 68 LYS A O 1
ATOM 530 N N . LEU A 1 69 ? -18.390 -0.926 19.638 1.00 72.69 69 LEU A N 1
ATOM 531 C CA . LEU A 1 69 ? -19.406 -0.177 20.385 1.00 72.69 69 LEU A CA 1
ATOM 532 C C . LEU A 1 69 ? -20.395 -1.151 21.029 1.00 72.69 69 LEU A C 1
ATOM 534 O O . LEU A 1 69 ? -20.898 -0.907 22.118 1.00 72.69 69 LEU A O 1
ATOM 538 N N . PHE A 1 70 ? -20.589 -2.297 20.374 1.00 76.19 70 PHE A N 1
ATOM 539 C CA . PHE A 1 70 ? -21.400 -3.393 20.856 1.00 76.19 70 PHE A CA 1
ATOM 540 C C . PHE A 1 70 ? -20.675 -4.720 20.614 1.00 76.19 70 PHE A C 1
ATOM 542 O O . PHE A 1 70 ? -20.186 -4.979 19.513 1.00 76.19 70 PHE A O 1
ATOM 549 N N . ASN A 1 71 ? -20.645 -5.594 21.624 1.00 80.25 71 ASN A N 1
ATOM 550 C CA . ASN A 1 71 ? -20.222 -6.991 21.447 1.00 80.25 71 ASN A CA 1
ATOM 551 C C . ASN A 1 71 ? -21.214 -7.781 20.578 1.00 80.25 71 ASN A C 1
ATOM 553 O O . ASN A 1 71 ? -20.836 -8.760 19.938 1.00 80.25 71 ASN A O 1
ATOM 557 N N . ARG A 1 72 ? -22.473 -7.334 20.540 1.00 84.75 72 ARG A N 1
ATOM 558 C CA . ARG A 1 72 ? -23.565 -7.874 19.733 1.00 84.75 72 ARG A CA 1
ATOM 559 C C . ARG A 1 72 ? -24.455 -6.715 19.303 1.00 84.75 72 ARG A C 1
ATOM 561 O O . ARG A 1 72 ? -24.925 -5.969 20.154 1.00 84.75 72 ARG A O 1
ATOM 568 N N . VAL A 1 73 ? -24.678 -6.576 18.000 1.00 84.00 73 VAL A N 1
ATOM 569 C CA . VAL A 1 73 ? -25.645 -5.612 17.462 1.00 84.00 73 VAL A CA 1
ATOM 570 C C . VAL A 1 73 ? -27.046 -6.187 17.704 1.00 84.00 73 VAL A C 1
ATOM 572 O O . VAL A 1 73 ? -27.318 -7.280 17.198 1.00 84.00 73 VAL A O 1
ATOM 575 N N . PRO A 1 74 ? -27.905 -5.536 18.513 1.00 85.50 74 PRO A N 1
ATOM 576 C CA . PRO A 1 74 ? -29.260 -6.020 18.746 1.00 85.50 74 PRO A CA 1
ATOM 577 C C . PRO A 1 74 ? -30.084 -5.938 17.459 1.00 85.50 74 PRO A C 1
ATOM 579 O O . PRO A 1 74 ? -29.899 -5.047 16.628 1.00 85.50 74 PRO A O 1
ATOM 582 N N . THR A 1 75 ? -31.001 -6.882 17.288 1.00 89.50 75 THR A N 1
ATOM 583 C CA . THR A 1 75 ? -31.961 -6.867 16.186 1.00 89.50 75 THR A CA 1
ATOM 584 C C . THR A 1 75 ? -32.996 -5.758 16.397 1.00 89.50 75 THR A C 1
ATOM 586 O O . THR A 1 75 ? -33.280 -5.390 17.539 1.00 89.50 75 THR A O 1
ATOM 589 N N . PRO A 1 76 ? -33.641 -5.247 15.331 1.00 90.44 76 PRO A N 1
ATOM 590 C CA . PRO A 1 76 ? -34.646 -4.190 15.459 1.00 90.44 76 PRO A CA 1
ATOM 591 C C . PRO A 1 76 ? -35.773 -4.510 16.454 1.00 90.44 76 PRO A C 1
ATOM 593 O O . PRO A 1 76 ? -36.263 -3.619 17.136 1.00 90.44 76 PRO A O 1
ATOM 596 N N . ARG A 1 77 ? -36.151 -5.790 16.601 1.00 89.00 77 ARG A N 1
ATOM 597 C CA . ARG A 1 77 ? -37.172 -6.232 17.569 1.00 89.00 77 ARG A CA 1
ATOM 598 C C . ARG A 1 77 ? -36.725 -6.134 19.031 1.00 89.00 77 ARG A C 1
ATOM 600 O O . ARG A 1 77 ? -37.578 -6.046 19.904 1.00 89.00 77 ARG A O 1
ATOM 607 N N . GLU A 1 78 ? -35.423 -6.169 19.301 1.00 89.06 78 GLU A N 1
ATOM 608 C CA . GLU A 1 78 ? -34.862 -6.059 20.654 1.00 89.06 78 GLU A CA 1
ATOM 609 C C . GLU A 1 78 ? -34.721 -4.599 21.114 1.00 89.06 78 GLU A C 1
ATOM 611 O O . GLU A 1 78 ? -34.667 -4.354 22.312 1.00 89.06 78 GLU A O 1
ATOM 616 N N . ILE A 1 79 ? -34.680 -3.637 20.181 1.00 87.00 79 ILE A N 1
ATOM 617 C CA . ILE A 1 79 ? -34.522 -2.199 20.474 1.00 87.00 79 ILE A CA 1
ATOM 618 C C . ILE A 1 79 ? -35.873 -1.530 20.779 1.00 87.00 79 ILE A C 1
ATOM 620 O O . ILE A 1 79 ? -35.929 -0.566 21.530 1.00 87.00 79 ILE A O 1
ATOM 624 N N . VAL A 1 80 ? -36.959 -2.030 20.183 1.00 83.44 80 VAL A N 1
ATOM 625 C CA . VAL A 1 80 ? -38.293 -1.393 20.194 1.00 83.44 80 VAL A CA 1
ATOM 626 C C . VAL A 1 80 ? -39.168 -1.862 21.376 1.00 83.44 80 VAL A C 1
ATOM 628 O O . VAL A 1 80 ? -40.365 -1.594 21.397 1.00 83.44 80 VAL A O 1
ATOM 631 N N . ARG A 1 81 ? -38.608 -2.588 22.352 1.00 55.59 81 ARG A N 1
ATOM 632 C CA . ARG A 1 81 ? -39.372 -3.101 23.500 1.00 55.59 81 ARG A CA 1
ATOM 633 C C . ARG A 1 81 ? -39.461 -2.103 24.648 1.00 55.59 81 ARG A C 1
ATOM 635 O O . ARG A 1 81 ? -38.436 -1.449 24.929 1.00 55.59 81 ARG A O 1
#

Foldseek 3Di:
DDDDDDDDDDDDDDPDPDFLAAPPPRHGCVVQPDWDADPPSHIHGPVVVVVVVVVVVVVCVVVDDPPPPDPDDDDPVVVVD

=== Feature glossary ===
Legend for the data blocks above and below:

— What the protein is —

The amino-acid sequence is the protein's primary structure: the linear order of residues from the N-terminus to the C-terminus, written in one-letter code. Everything else here — the 3D coordinates, the secondary structure, the domain annotations — is ultimately a consequence of this string.

Database cross-references. InterPro integrates a dozen domain/family signature databases into unified entries with residue-range hits. GO terms attach function/process/location labels with evidence codes. CATH codes position the fold in a four-level structural taxonomy. Organism is the NCBI-taxonomy species name.

— Where its atoms are —

The mmCIF block holds the 3D Cartesian coordinates of each backbone atom (N, Cα, C, O) in ångströms. mmCIF is the PDB's canonical archive format — a tagged-loop text representation of the atomic model.

The six renders are orthographic views along the three Cartesian axes in both directions. Representation (cartoon, sticks, or surface) and color scheme (sequence-rainbow or by-chain) vary across proteins so the training set covers all the common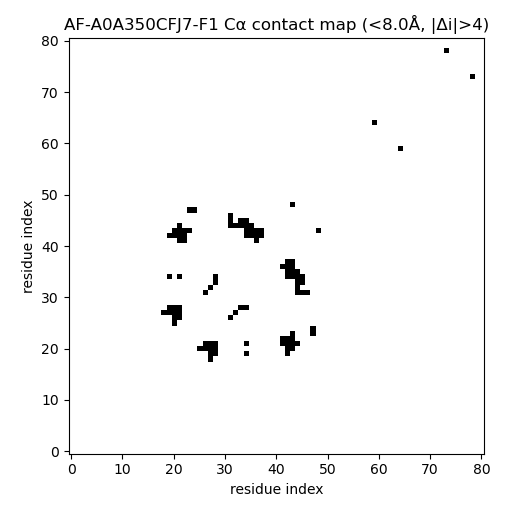 visualization conventions.

— Local backbone conformation —

Secondary structure is the local, repeating backbone conformation. DSSP classifies it into eight states by reading the hydrogen-bond network: three helix types (H, G, I), two β types (E, B), two non-regular types (T, S), and unstructured coil (-).

SS3 is a coarse helix/strand/coil call (letters a/b/c) made by the P-SEA algorithm from inter-Cα distances and dihedrals. It is less detailed than DSSP but needs only Cα positions.

Backbone dihedral angles. Every residue except chain termini has a φ (preceding-C → N → Cα → C) and a ψ (N → Cα → C → next-N). They are reported in degrees following the IUPAC sign convention. Secondary structure is essentially a statement about which (φ, ψ) basin each residue occupies.

— Global shape and packing —

The geometric summary reports three shape descriptors. Rg (radius of gyration) measures how spread out the Cα atoms are about their centre of mass; compact globular proteins have small Rg, elongated or unfolded ones large. Cα contacts (<8 Å, |i−j|>4) count long-range residue pairs in spatial proximity — high for tightly packed folds, near zero for rods or random coil. The bounding-box extents give the protein's footprint along x, y, z in Å.

Solvent accessibility: the surface area of each residue that a 1.4 Å water probe can touch, in Å². When only backbone atoms are present the absolute values are lower than full-atom SASA (side chains contribute most of the area) and are flagged as backbone-only.

Plot images: a contact map (which residues are close in 3D, as an N×N binary image), a Ramachandran scatter (backbone torsion angles, revealing secondary-structure composition at a glance), and — for AlphaFold structures — a PAE heatmap (pairwise prediction confidence).

— Structural neighborhood —

Foldseek's 3Di representation compresses backbone geometry into a per-residue letter drawn from a learned twenty-state alphabet. It captures the tertiary interaction pattern around each residue — which residues are packed against it in space, regardless of where they are in sequence.

Structural nearest neighbors (via Foldseek easy-search vs the PDB). Reported per hit: target PDB id, E-value, and alignment TM-score. A TM-score above ~0.5 is the conventional threshold for 'same fold'.

— Confidence and disorder —

pLDDT (predicted Local Distance Difference Test) is AlphaFold's per-residue confidence score, ranging from 0 to 100. Values above 90 indicate high confidence (typically well-packed cores); 70–90 is confident; 50–70 low confidence; below 50 usually means the region is disordered or the prediction is unreliable there. AlphaFold stores pLDDT in the mmCIF B-factor column.

For experimental (PDB) structures, the B-factor (temperature factor) quantifies the positional spread of each atom in the crystal — a combination of thermal vibration and static disorder — in units of Å². High B-factors mark flexible loops or poorly resolved regions; low B-factors mark the rigid, well-ordered core.

Predicted Aligned Error (PAE) is an AlphaFold confidence matrix: entry (i, j) is the expected error in the position of residue j, in ångströms, when the prediction is superimposed on the true structure at residue i. Low PAE within a block of residues means that block is internally rigid and well-predicted; high PAE between two blocks means their relative placement is uncertain even if each block individually is confident.